Protein AF-A0A7W3LJA3-F1 (afdb_monomer)

pLDDT: mean 87.01, std 10.59, range [44.47, 94.81]

Sequence (72 aa):
MESRAAVWMLAQAVTEAILVAALRRRFPHHGIVCDPRGIWHAVRCVNKWTVVVHAHTPCELRDKLLGTEGHR

Structure (mmCIF, N/CA/C/O backbone):
data_AF-A0A7W3LJA3-F1
#
_entry.id   AF-A0A7W3LJA3-F1
#
loop_
_atom_site.group_PDB
_atom_site.id
_atom_site.type_symbol
_atom_site.label_atom_id
_atom_site.label_alt_id
_atom_site.label_comp_id
_atom_site.label_asym_id
_atom_site.label_entity_id
_atom_site.label_seq_id
_atom_site.pdbx_PDB_ins_code
_atom_site.Cartn_x
_atom_site.Cartn_y
_atom_site.Cartn_z
_atom_site.occupancy
_atom_site.B_iso_or_equiv
_atom_site.auth_seq_id
_atom_site.auth_comp_id
_atom_site.auth_asym_id
_atom_site.auth_atom_id
_atom_site.pdbx_PDB_model_num
ATOM 1 N N . MET A 1 1 ? 20.732 -2.423 -25.501 1.00 56.59 1 MET A N 1
ATOM 2 C CA . MET A 1 1 ? 20.312 -1.216 -24.745 1.00 56.59 1 MET A CA 1
ATOM 3 C C . MET A 1 1 ? 19.142 -1.480 -23.783 1.00 56.59 1 MET A C 1
ATOM 5 O O . MET A 1 1 ? 18.930 -0.667 -22.896 1.00 56.59 1 MET A O 1
ATOM 9 N N . GLU A 1 2 ? 18.442 -2.619 -23.877 1.00 60.59 2 GLU A N 1
ATOM 10 C CA . GLU A 1 2 ? 17.243 -2.939 -23.072 1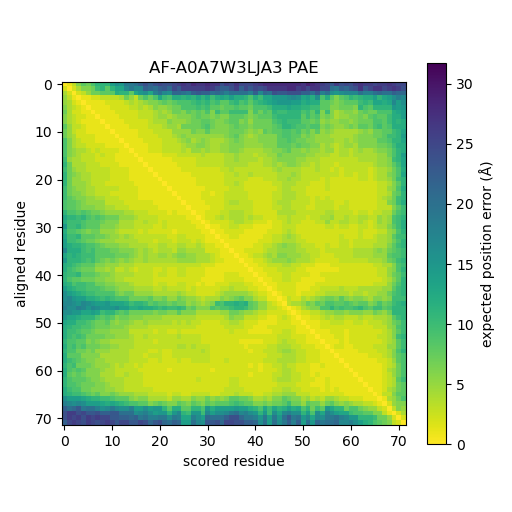.00 60.59 2 GLU A CA 1
ATOM 11 C C . GLU A 1 2 ? 17.518 -3.279 -21.591 1.00 60.59 2 GLU A C 1
ATOM 13 O O . GLU A 1 2 ? 16.651 -3.120 -20.735 1.00 60.59 2 GLU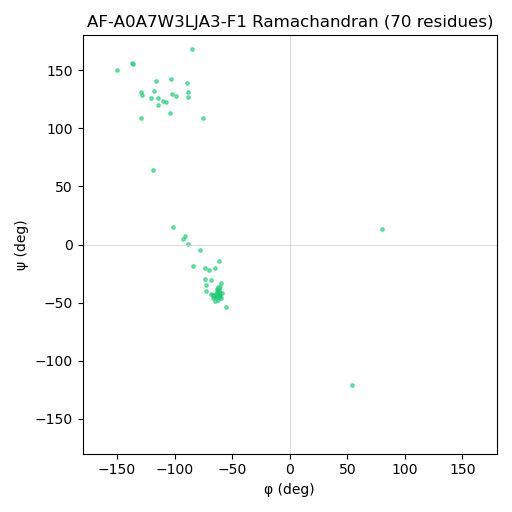 A O 1
ATOM 18 N N . SER A 1 3 ? 18.749 -3.668 -21.247 1.00 80.19 3 SER A N 1
ATOM 19 C CA . SER A 1 3 ? 19.091 -4.146 -19.899 1.00 80.19 3 SER A CA 1
ATOM 20 C C . SER A 1 3 ? 19.028 -3.067 -18.811 1.00 80.19 3 SER A C 1
ATOM 22 O O . SER A 1 3 ? 18.718 -3.377 -17.666 1.00 80.19 3 SER A O 1
ATOM 24 N N . ARG A 1 4 ? 19.291 -1.790 -19.132 1.00 82.06 4 ARG A N 1
ATOM 25 C CA . ARG A 1 4 ? 19.297 -0.711 -18.120 1.00 82.06 4 ARG A CA 1
ATOM 26 C C . ARG A 1 4 ? 17.895 -0.342 -17.644 1.00 82.06 4 ARG A C 1
ATOM 28 O O . ARG A 1 4 ? 17.711 -0.119 -16.452 1.00 82.06 4 ARG A O 1
ATOM 35 N N . ALA A 1 5 ? 16.921 -0.303 -18.553 1.00 82.56 5 ALA A N 1
ATOM 36 C CA . ALA A 1 5 ? 15.534 -0.008 -18.204 1.00 82.56 5 ALA A CA 1
ATOM 37 C C . ALA A 1 5 ? 14.934 -1.131 -17.345 1.00 82.56 5 ALA A C 1
ATOM 39 O O . ALA A 1 5 ? 14.323 -0.855 -16.317 1.00 82.56 5 ALA A O 1
ATOM 40 N N . ALA A 1 6 ? 15.187 -2.394 -17.706 1.00 84.44 6 ALA A N 1
ATOM 41 C CA . ALA A 1 6 ? 14.725 -3.550 -16.939 1.00 84.44 6 ALA A CA 1
ATOM 42 C C . ALA A 1 6 ? 15.299 -3.587 -15.512 1.00 84.44 6 ALA A C 1
ATOM 44 O O . ALA A 1 6 ? 14.555 -3.789 -14.554 1.00 84.44 6 ALA A O 1
ATOM 45 N N . VAL A 1 7 ? 16.603 -3.328 -15.355 1.00 88.19 7 VAL A N 1
ATOM 46 C CA . VAL A 1 7 ? 17.252 -3.261 -14.034 1.00 88.19 7 VAL A CA 1
ATOM 47 C C . VAL A 1 7 ? 16.664 -2.134 -13.183 1.00 88.19 7 VAL A C 1
ATOM 49 O O . VAL A 1 7 ? 16.419 -2.331 -11.995 1.00 88.19 7 VAL A O 1
ATOM 52 N N . TRP A 1 8 ? 16.395 -0.971 -13.781 1.00 85.75 8 TRP A N 1
ATOM 53 C CA . TRP A 1 8 ? 15.807 0.159 -13.065 1.00 85.75 8 TRP A CA 1
ATOM 54 C C . TRP A 1 8 ? 14.367 -0.124 -12.613 1.00 85.75 8 TRP A C 1
ATOM 56 O O . TRP A 1 8 ? 14.038 0.107 -11.451 1.00 85.75 8 TRP A O 1
ATOM 66 N N . MET A 1 9 ? 13.541 -0.716 -13.482 1.00 85.38 9 MET A N 1
ATOM 67 C CA . MET A 1 9 ? 12.176 -1.130 -13.135 1.00 85.38 9 MET A CA 1
ATOM 68 C C . MET A 1 9 ? 12.158 -2.166 -12.003 1.00 85.38 9 MET A C 1
ATOM 70 O O . MET A 1 9 ? 11.359 -2.053 -11.075 1.00 85.38 9 MET A O 1
ATOM 74 N N . LEU A 1 10 ? 13.069 -3.145 -12.036 1.00 87.19 10 LEU A N 1
ATOM 75 C CA . LEU A 1 10 ? 13.188 -4.148 -10.976 1.00 87.19 10 LEU A CA 1
ATOM 76 C C . LEU A 1 10 ? 13.608 -3.510 -9.643 1.00 87.19 10 LEU A C 1
ATOM 78 O O . LEU A 1 10 ? 13.017 -3.798 -8.604 1.00 87.19 10 LEU A O 1
ATOM 82 N N . ALA A 1 11 ? 14.601 -2.617 -9.669 1.00 85.69 11 ALA A N 1
ATOM 83 C CA . ALA A 1 11 ? 15.064 -1.908 -8.478 1.00 85.69 11 ALA A CA 1
ATOM 84 C C . ALA A 1 11 ? 13.957 -1.040 -7.859 1.00 85.69 11 ALA A C 1
ATOM 86 O O . ALA A 1 11 ? 13.805 -1.005 -6.633 1.00 85.69 11 ALA A O 1
ATOM 87 N N . GLN A 1 12 ? 13.147 -0.386 -8.695 1.00 84.69 12 GLN A N 1
ATOM 88 C CA . GLN A 1 12 ? 11.998 0.383 -8.235 1.00 84.69 12 GLN A CA 1
ATOM 89 C C . GLN A 1 12 ? 10.944 -0.524 -7.588 1.00 84.69 12 GLN A C 1
ATOM 91 O O . GLN A 1 12 ? 10.544 -0.268 -6.453 1.00 84.69 12 GLN A O 1
ATOM 96 N N . ALA A 1 13 ? 10.566 -1.626 -8.240 1.00 83.25 13 ALA A N 1
ATOM 97 C CA . ALA A 1 13 ? 9.589 -2.572 -7.699 1.00 83.25 13 ALA A CA 1
ATOM 98 C C . ALA A 1 13 ? 10.027 -3.171 -6.348 1.00 83.25 13 ALA A C 1
ATOM 100 O O . ALA A 1 13 ? 9.227 -3.274 -5.417 1.00 83.25 13 ALA A O 1
ATOM 101 N N . VAL A 1 14 ? 11.312 -3.523 -6.208 1.00 88.81 14 VAL A N 1
ATOM 102 C CA . VAL A 1 14 ? 11.876 -4.020 -4.941 1.00 88.81 14 VAL A CA 1
ATOM 103 C C . VAL A 1 14 ? 11.803 -2.949 -3.852 1.00 88.81 14 VAL A C 1
ATOM 105 O O . VAL A 1 14 ? 11.385 -3.238 -2.730 1.00 88.81 14 VAL A O 1
ATOM 108 N N . THR A 1 15 ? 12.161 -1.707 -4.179 1.00 88.50 15 THR A N 1
ATOM 109 C CA . THR A 1 15 ? 12.091 -0.580 -3.238 1.00 88.50 15 THR A CA 1
ATOM 110 C C . THR A 1 15 ? 10.665 -0.352 -2.739 1.00 88.50 15 THR A C 1
ATOM 112 O O . THR A 1 15 ? 10.441 -0.230 -1.532 1.00 88.50 15 THR A O 1
ATOM 115 N N . GLU A 1 16 ? 9.686 -0.348 -3.645 1.00 85.69 16 GLU A N 1
ATOM 116 C CA . GLU A 1 16 ? 8.275 -0.180 -3.294 1.00 85.69 16 GLU A CA 1
ATOM 117 C C . GLU A 1 16 ? 7.774 -1.325 -2.406 1.00 85.69 16 GLU A C 1
ATOM 119 O O . GLU A 1 16 ? 7.129 -1.076 -1.386 1.00 85.69 16 GLU A O 1
ATOM 124 N N . ALA A 1 17 ? 8.137 -2.573 -2.716 1.00 87.38 17 ALA A N 1
ATOM 125 C CA . ALA A 1 17 ? 7.759 -3.731 -1.909 1.00 87.38 17 ALA A CA 1
ATOM 126 C C . ALA A 1 17 ? 8.323 -3.664 -0.477 1.00 87.38 17 ALA A C 1
ATOM 128 O O . ALA A 1 17 ? 7.595 -3.917 0.490 1.00 87.38 17 ALA A O 1
ATOM 129 N N . ILE A 1 18 ? 9.598 -3.283 -0.324 1.00 92.62 18 ILE A N 1
ATOM 130 C CA . ILE A 1 18 ? 10.238 -3.103 0.989 1.00 92.62 18 ILE A CA 1
ATOM 131 C C . ILE A 1 18 ? 9.518 -2.011 1.787 1.00 92.62 18 ILE A C 1
ATOM 133 O O . ILE A 1 18 ? 9.210 -2.205 2.967 1.00 92.62 18 ILE A O 1
ATOM 137 N N . LEU A 1 19 ? 9.209 -0.880 1.150 1.00 91.06 19 LEU A N 1
ATOM 138 C CA . LEU A 1 19 ? 8.531 0.237 1.799 1.00 91.06 19 LEU A CA 1
ATOM 139 C C . LEU A 1 19 ? 7.113 -0.137 2.248 1.00 91.06 19 LEU A C 1
ATOM 141 O O . LEU A 1 19 ? 6.734 0.139 3.386 1.00 91.06 19 LEU A O 1
ATOM 145 N N . VAL A 1 20 ? 6.344 -0.824 1.404 1.00 90.19 20 VAL A N 1
ATOM 146 C CA . VAL A 1 20 ? 4.996 -1.303 1.750 1.00 90.19 20 VAL A CA 1
ATOM 147 C C . VAL A 1 20 ? 5.045 -2.282 2.921 1.00 90.19 20 VAL A C 1
ATOM 149 O O . VAL A 1 20 ? 4.227 -2.187 3.838 1.00 90.19 20 VAL A O 1
ATOM 152 N N . ALA A 1 21 ? 6.019 -3.196 2.941 1.00 92.69 21 ALA A N 1
ATOM 153 C CA . ALA A 1 21 ? 6.215 -4.103 4.068 1.00 92.69 21 ALA A CA 1
ATOM 154 C C . ALA A 1 21 ? 6.536 -3.340 5.366 1.00 92.69 21 ALA A C 1
ATOM 156 O O . ALA A 1 21 ? 5.992 -3.665 6.423 1.00 92.69 21 ALA A O 1
ATOM 157 N N . ALA A 1 22 ? 7.372 -2.300 5.294 1.00 93.06 22 ALA A N 1
ATOM 158 C CA . ALA A 1 22 ? 7.679 -1.447 6.439 1.00 93.06 22 ALA A CA 1
ATOM 159 C C . ALA A 1 22 ? 6.439 -0.689 6.942 1.00 93.06 22 ALA A C 1
ATOM 161 O O . ALA A 1 22 ? 6.189 -0.654 8.148 1.00 93.06 22 ALA A O 1
ATOM 162 N N . LEU A 1 23 ? 5.621 -0.149 6.033 1.00 92.50 23 LEU A N 1
ATOM 163 C CA . LEU A 1 23 ? 4.371 0.522 6.386 1.00 92.50 23 LEU A CA 1
ATOM 164 C C . LEU A 1 23 ? 3.382 -0.427 7.061 1.00 92.50 23 LEU A C 1
ATOM 166 O O . LEU A 1 23 ? 2.834 -0.081 8.102 1.00 92.50 23 LEU A O 1
ATOM 170 N N . ARG A 1 24 ? 3.202 -1.644 6.536 1.00 93.56 24 ARG A N 1
ATOM 171 C CA . ARG A 1 24 ? 2.329 -2.660 7.153 1.00 93.56 24 ARG A CA 1
ATOM 172 C C . ARG A 1 24 ? 2.789 -3.047 8.559 1.00 93.56 24 ARG A C 1
ATOM 174 O O . ARG A 1 24 ? 1.954 -3.259 9.429 1.00 93.56 24 ARG A O 1
ATOM 181 N N . ARG A 1 25 ? 4.105 -3.110 8.795 1.00 93.50 25 ARG A N 1
ATOM 182 C CA . ARG A 1 25 ? 4.672 -3.375 10.129 1.00 93.50 25 ARG A CA 1
ATOM 183 C C . ARG A 1 25 ? 4.442 -2.222 11.1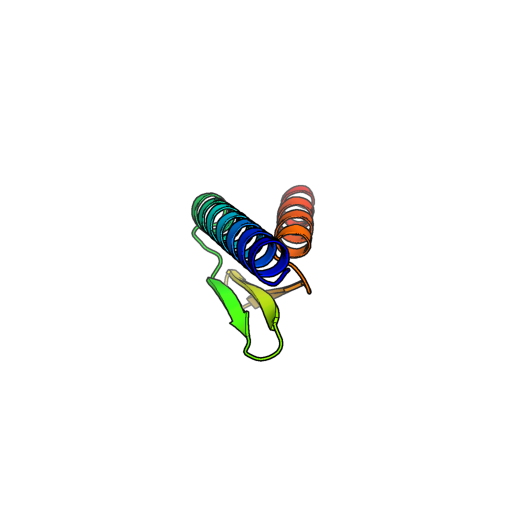00 1.00 93.50 25 ARG A C 1
ATOM 185 O O . ARG A 1 25 ? 4.105 -2.466 12.251 1.00 93.50 25 ARG A O 1
ATOM 192 N N . ARG A 1 26 ? 4.627 -0.979 10.649 1.00 92.88 26 ARG A N 1
ATOM 193 C CA . ARG A 1 26 ? 4.442 0.214 11.489 1.00 92.88 26 ARG A CA 1
ATOM 194 C C . ARG A 1 26 ? 2.969 0.504 11.780 1.00 92.88 26 ARG A C 1
ATOM 196 O O . ARG A 1 26 ? 2.635 0.947 12.872 1.00 92.88 26 ARG A O 1
ATOM 203 N N . PHE A 1 27 ? 2.095 0.224 10.819 1.00 90.94 27 PHE A N 1
ATOM 204 C CA . PHE A 1 27 ? 0.668 0.519 10.865 1.00 90.94 27 PHE A CA 1
ATOM 205 C C . PHE A 1 27 ? -0.175 -0.766 10.776 1.00 90.94 27 PHE A C 1
ATOM 207 O O . PHE A 1 27 ? -0.953 -0.920 9.835 1.00 90.94 27 PHE A O 1
ATOM 214 N N . PRO A 1 28 ? -0.087 -1.685 11.756 1.00 90.31 28 PRO A N 1
ATOM 215 C CA . PRO A 1 28 ? -0.690 -3.021 11.659 1.00 90.31 28 PRO A CA 1
ATOM 216 C C . PRO A 1 28 ? -2.224 -3.009 11.591 1.00 90.31 28 PRO A C 1
ATOM 218 O O . PRO A 1 28 ? -2.836 -3.968 11.134 1.00 90.31 28 PRO A O 1
ATOM 221 N N . HIS A 1 29 ? -2.858 -1.919 12.029 1.00 90.50 29 HIS A N 1
ATOM 222 C CA . HIS A 1 29 ? -4.312 -1.734 11.974 1.00 90.50 29 HIS A CA 1
ATOM 223 C C . HIS A 1 29 ? -4.797 -1.010 10.709 1.00 90.50 29 HIS A C 1
ATOM 225 O O . HIS A 1 29 ? -5.979 -0.680 10.622 1.00 90.50 29 HIS A O 1
ATOM 231 N N . HIS A 1 30 ? -3.900 -0.716 9.761 1.00 92.81 30 HIS A N 1
ATOM 232 C CA . HIS A 1 30 ? -4.260 -0.112 8.482 1.00 92.81 30 HIS A CA 1
ATOM 233 C C . HIS A 1 30 ? -4.256 -1.171 7.375 1.00 92.81 30 HIS A C 1
ATOM 235 O O . HIS A 1 30 ? -3.275 -1.888 7.180 1.00 92.81 30 HIS A O 1
ATOM 241 N N . GLY A 1 31 ? -5.337 -1.229 6.601 1.00 93.81 31 GLY A N 1
ATOM 242 C CA . GLY A 1 31 ? -5.366 -1.935 5.327 1.00 93.81 31 GLY A CA 1
ATOM 243 C C . GLY A 1 31 ? -4.620 -1.118 4.277 1.00 93.81 31 GLY A C 1
ATOM 244 O O . GLY A 1 31 ? -5.108 -0.065 3.877 1.00 93.81 31 GLY A O 1
ATOM 245 N N . ILE A 1 32 ? -3.442 -1.586 3.858 1.00 94.25 32 ILE A N 1
ATOM 246 C CA . ILE A 1 32 ? -2.609 -0.925 2.841 1.00 94.25 32 ILE A CA 1
ATOM 247 C C . ILE A 1 32 ? -2.725 -1.676 1.516 1.00 94.25 32 ILE A C 1
ATOM 249 O O . ILE A 1 32 ? -2.255 -2.820 1.405 1.00 94.25 32 ILE A O 1
ATOM 253 N N . VAL A 1 33 ? -3.324 -1.020 0.523 1.00 92.06 33 VAL A N 1
ATOM 254 C CA . VAL A 1 33 ? -3.628 -1.582 -0.800 1.00 92.06 33 VAL A CA 1
ATOM 255 C C . VAL A 1 33 ? -3.279 -0.598 -1.920 1.00 92.06 33 VAL A C 1
ATOM 257 O O . VAL A 1 33 ? -3.246 0.609 -1.701 1.00 92.06 33 VAL A O 1
ATOM 260 N N . CYS A 1 34 ? -3.028 -1.123 -3.117 1.00 92.50 34 CYS A N 1
ATOM 261 C CA . CYS A 1 34 ? -2.882 -0.353 -4.350 1.00 92.50 34 CYS A CA 1
ATOM 262 C C . CYS A 1 34 ? -3.996 -0.786 -5.303 1.00 92.50 34 CYS A C 1
ATOM 264 O O . CYS A 1 34 ? -4.241 -1.988 -5.444 1.00 92.50 34 CYS A O 1
ATOM 266 N N . ASP A 1 35 ? -4.703 0.168 -5.898 1.00 91.62 35 ASP A N 1
ATOM 267 C CA . ASP A 1 35 ? -5.760 -0.127 -6.861 1.00 91.62 35 ASP A CA 1
ATOM 268 C C . ASP A 1 35 ? -5.201 -0.322 -8.288 1.00 91.62 35 ASP A C 1
ATOM 270 O O . ASP A 1 35 ? -4.043 0.007 -8.561 1.00 91.62 35 ASP A O 1
ATOM 274 N N . PRO A 1 36 ? -6.002 -0.836 -9.240 1.00 91.69 36 PRO A N 1
ATOM 275 C CA . PRO A 1 36 ? -5.554 -1.033 -10.621 1.00 91.69 36 PRO A CA 1
ATOM 276 C C . PRO A 1 36 ? -5.147 0.253 -11.358 1.00 91.69 36 PRO A C 1
ATOM 278 O O . PRO A 1 36 ? -4.539 0.175 -12.421 1.00 91.69 36 PRO A O 1
ATOM 281 N N . ARG A 1 37 ? -5.492 1.434 -10.829 1.00 90.19 37 ARG A N 1
ATOM 282 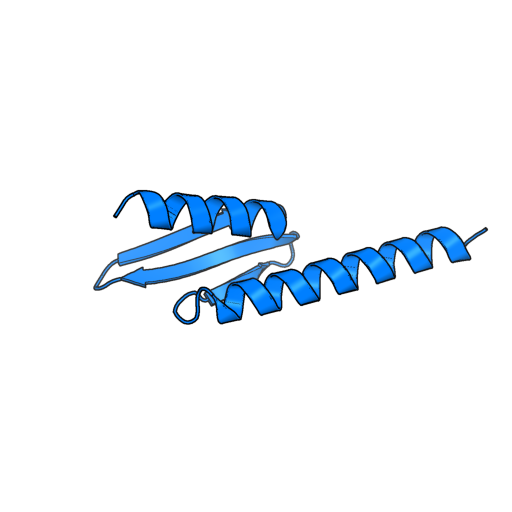C CA . ARG A 1 37 ? -5.095 2.739 -11.377 1.00 90.19 37 ARG A CA 1
ATOM 283 C C . ARG A 1 37 ? -3.751 3.208 -10.808 1.00 90.19 37 ARG A C 1
ATOM 285 O O . ARG A 1 37 ? -3.302 4.294 -11.165 1.00 90.19 37 ARG A O 1
ATOM 292 N N . GLY A 1 38 ? -3.123 2.413 -9.941 1.00 88.56 38 GLY A N 1
ATOM 293 C CA . GLY A 1 38 ? -1.854 2.730 -9.294 1.00 88.56 38 GLY A CA 1
ATOM 294 C C . GLY A 1 38 ? -1.990 3.664 -8.092 1.00 88.56 38 GLY A C 1
ATOM 295 O O . GLY A 1 38 ? -0.984 4.205 -7.636 1.00 88.56 38 GLY A O 1
ATOM 296 N N . ILE A 1 39 ? -3.205 3.889 -7.581 1.00 92.88 39 ILE A N 1
ATOM 297 C CA . ILE A 1 39 ? -3.417 4.736 -6.404 1.00 92.88 39 ILE A CA 1
ATOM 298 C C . ILE A 1 39 ? -3.308 3.872 -5.152 1.00 92.88 39 ILE A C 1
ATOM 300 O O . ILE A 1 39 ? -3.931 2.814 -5.031 1.00 92.88 39 ILE A O 1
ATOM 304 N N . TRP A 1 40 ? -2.524 4.355 -4.199 1.00 94.56 40 TRP A N 1
ATOM 305 C CA . TRP A 1 40 ? -2.325 3.736 -2.903 1.00 94.56 40 TRP A CA 1
ATOM 306 C C . TRP A 1 40 ? -3.347 4.231 -1.891 1.00 94.56 40 TRP A C 1
ATOM 308 O O . TRP A 1 40 ? -3.637 5.425 -1.791 1.00 94.56 40 TRP A O 1
ATOM 318 N N . HIS A 1 41 ? -3.844 3.294 -1.092 1.00 93.75 41 HIS A N 1
ATOM 319 C CA . HIS A 1 41 ? -4.843 3.529 -0.065 1.00 93.75 41 HIS A CA 1
ATOM 320 C C . HIS A 1 41 ? -4.362 2.939 1.254 1.00 93.75 41 HIS A C 1
ATOM 322 O O . HIS A 1 41 ? -3.959 1.774 1.311 1.00 93.75 41 HIS A O 1
ATOM 328 N N . ALA A 1 42 ? -4.444 3.727 2.322 1.00 94.81 42 ALA A N 1
ATOM 329 C CA . ALA A 1 42 ? -4.366 3.229 3.686 1.00 94.81 42 ALA A CA 1
ATOM 330 C C . ALA A 1 42 ? -5.711 3.453 4.372 1.00 94.81 42 ALA A C 1
ATOM 332 O O . ALA A 1 42 ? -6.181 4.584 4.495 1.00 94.81 42 ALA A O 1
ATOM 333 N N . VAL A 1 43 ? -6.331 2.361 4.805 1.00 93.75 43 VAL A N 1
ATOM 334 C CA . VAL A 1 43 ? -7.676 2.357 5.378 1.00 93.75 43 VAL A CA 1
ATOM 335 C C . VAL A 1 43 ? -7.595 1.956 6.840 1.00 93.75 43 VAL A C 1
ATOM 337 O O . VAL A 1 43 ? -7.059 0.897 7.156 1.00 93.75 43 VAL A O 1
ATOM 340 N N . ARG A 1 44 ? -8.156 2.766 7.737 1.00 92.25 44 ARG A N 1
ATOM 341 C CA . ARG A 1 44 ? -8.270 2.437 9.161 1.00 92.25 44 ARG A CA 1
ATOM 342 C C . ARG A 1 44 ? -9.701 2.623 9.627 1.00 92.25 44 ARG A C 1
ATOM 344 O O . ARG A 1 44 ? -10.276 3.699 9.477 1.00 92.25 44 ARG A O 1
ATOM 351 N N . CYS A 1 45 ? -10.242 1.602 10.274 1.00 89.06 45 CYS A N 1
ATOM 352 C CA . CYS A 1 45 ? -11.50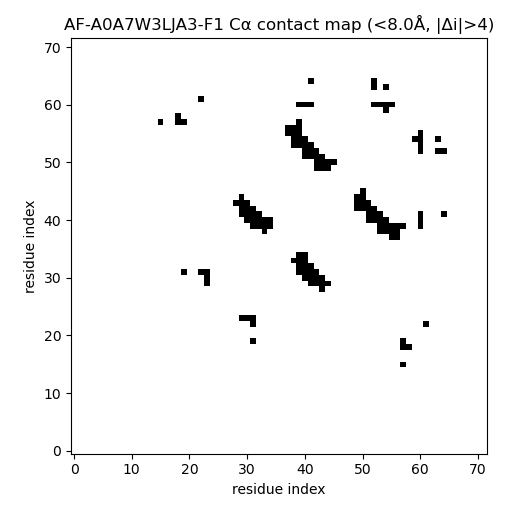3 1.719 10.994 1.00 89.06 45 CYS A CA 1
ATOM 353 C C . CYS A 1 45 ? -11.228 2.178 12.430 1.00 89.06 45 CYS A C 1
ATOM 355 O O . CYS A 1 45 ? -10.415 1.584 13.141 1.00 89.06 45 CYS A O 1
ATOM 357 N N . VAL A 1 46 ? -11.896 3.247 12.856 1.00 85.75 46 VAL A N 1
ATOM 358 C CA . VAL A 1 46 ? -11.853 3.771 14.223 1.00 85.75 46 VAL A CA 1
ATOM 359 C C . VAL A 1 46 ? -13.294 3.940 14.696 1.00 85.75 46 VAL A C 1
ATOM 361 O O . VAL A 1 46 ? -14.011 4.830 14.243 1.00 85.75 46 VAL A O 1
ATOM 364 N N . ASN A 1 47 ? -13.732 3.082 15.619 1.00 86.25 47 ASN A N 1
ATOM 365 C CA . ASN A 1 47 ? -15.126 3.007 16.068 1.00 86.25 47 ASN A CA 1
ATOM 366 C C . ASN A 1 47 ? -16.099 2.829 14.882 1.00 86.25 47 ASN A C 1
ATOM 368 O O . ASN A 1 47 ? -15.993 1.854 14.144 1.00 86.25 47 ASN A O 1
ATOM 372 N N . LYS A 1 48 ? -17.040 3.768 14.704 1.00 89.69 48 LYS A N 1
ATOM 373 C CA . LYS A 1 48 ? -18.034 3.787 13.618 1.00 89.69 48 LYS A CA 1
ATOM 374 C C . LYS A 1 48 ? -17.569 4.563 12.376 1.00 89.69 48 LYS A C 1
ATOM 376 O O . LYS A 1 48 ? -18.370 4.780 11.474 1.00 89.69 48 LYS A O 1
ATOM 381 N N . TRP A 1 49 ? -16.310 5.002 12.340 1.00 89.62 49 TRP A N 1
ATOM 382 C CA . TRP A 1 49 ? -15.767 5.830 11.266 1.00 89.62 49 TRP A CA 1
ATOM 383 C C . TRP A 1 49 ? -14.649 5.104 10.522 1.00 89.62 49 TRP A C 1
ATOM 385 O O . TRP A 1 49 ? -13.801 4.444 11.128 1.00 89.62 49 TRP A O 1
ATOM 395 N N . THR A 1 50 ? -14.620 5.273 9.204 1.00 89.81 50 THR A N 1
ATOM 396 C CA . THR A 1 50 ? -13.529 4.798 8.352 1.00 89.81 50 THR A CA 1
ATOM 397 C C . THR A 1 50 ? -12.723 5.996 7.883 1.00 89.81 50 THR A C 1
ATOM 399 O O . THR A 1 50 ? -13.262 6.911 7.264 1.00 89.81 50 THR A O 1
ATOM 402 N N . VAL A 1 51 ? -11.426 5.984 8.177 1.00 89.06 51 VAL A N 1
ATOM 403 C CA . VAL A 1 51 ? -10.469 6.963 7.662 1.00 89.06 51 VAL A CA 1
ATOM 404 C C . VAL A 1 51 ? -9.751 6.334 6.479 1.00 89.06 51 VAL A C 1
ATOM 406 O O . VAL A 1 51 ? -9.215 5.229 6.594 1.00 89.06 51 VAL A O 1
ATOM 409 N N . VAL A 1 52 ? -9.743 7.040 5.351 1.00 92.25 52 VAL A N 1
ATOM 410 C CA . VAL A 1 52 ? -9.048 6.623 4.132 1.00 92.25 52 VAL A CA 1
ATOM 411 C C . VAL A 1 52 ? -8.023 7.684 3.764 1.00 92.25 52 VAL A C 1
ATOM 413 O O . VAL A 1 52 ? -8.351 8.863 3.646 1.00 92.25 52 VAL A O 1
ATOM 416 N N . VAL A 1 53 ? -6.776 7.256 3.591 1.00 93.31 53 VAL A N 1
ATOM 417 C CA . VAL A 1 53 ? -5.675 8.093 3.113 1.00 93.31 53 VAL A CA 1
ATOM 418 C C . VAL A 1 53 ? -5.309 7.641 1.707 1.00 93.31 53 VAL A C 1
ATOM 420 O O . VAL A 1 53 ? -4.972 6.477 1.504 1.00 93.31 53 VAL A O 1
ATOM 423 N N . HIS A 1 54 ? -5.357 8.571 0.757 1.00 94.75 54 HIS A N 1
ATOM 424 C CA . HIS A 1 54 ? -5.008 8.338 -0.644 1.00 94.75 54 HIS A CA 1
ATOM 425 C C . HIS A 1 54 ? -3.628 8.903 -0.966 1.00 94.75 54 HIS A C 1
ATOM 427 O O . HIS A 1 54 ? -3.285 9.992 -0.495 1.00 94.75 54 HIS A O 1
ATOM 433 N N . ALA A 1 55 ? -2.867 8.211 -1.806 1.00 94.38 55 ALA A N 1
ATOM 434 C CA . ALA A 1 55 ? -1.573 8.664 -2.305 1.00 94.38 55 ALA A CA 1
ATOM 435 C C . ALA A 1 55 ? -1.293 8.113 -3.709 1.00 94.38 55 ALA A C 1
ATOM 437 O O . ALA A 1 55 ? -1.728 7.018 -4.050 1.00 94.38 55 ALA A O 1
ATOM 438 N N . HIS A 1 56 ? -0.533 8.847 -4.515 1.00 92.31 56 HIS A N 1
ATOM 439 C CA . HIS A 1 56 ? -0.100 8.403 -5.841 1.00 92.31 56 HIS A CA 1
ATOM 440 C C . HIS A 1 56 ? 1.150 7.523 -5.787 1.00 92.31 56 HIS A C 1
ATOM 442 O O . HIS A 1 56 ? 1.435 6.798 -6.734 1.00 92.31 56 HIS A O 1
ATOM 448 N N . THR A 1 57 ? 1.900 7.567 -4.683 1.00 90.12 57 THR A N 1
ATOM 449 C CA . THR A 1 57 ? 3.096 6.739 -4.484 1.00 90.12 57 THR A CA 1
ATOM 450 C C . THR A 1 57 ? 3.143 6.152 -3.070 1.00 90.12 57 THR A C 1
ATOM 452 O O . THR A 1 57 ? 2.589 6.746 -2.138 1.00 90.12 57 THR A O 1
ATOM 455 N N . PRO A 1 58 ? 3.859 5.033 -2.852 1.00 89.19 58 PRO A N 1
ATOM 456 C CA . PRO A 1 58 ? 4.077 4.494 -1.507 1.00 89.19 58 PRO A CA 1
ATOM 457 C C . PRO A 1 58 ? 4.794 5.479 -0.569 1.00 89.19 58 PRO A C 1
ATOM 459 O O . PRO A 1 58 ? 4.532 5.498 0.634 1.00 89.19 58 PRO A O 1
ATOM 462 N N . CYS A 1 59 ? 5.693 6.311 -1.110 1.00 90.31 59 CYS A N 1
ATOM 463 C CA . CYS A 1 59 ? 6.409 7.344 -0.357 1.00 90.31 59 CYS A CA 1
ATOM 464 C C . CYS A 1 59 ? 5.461 8.436 0.142 1.00 90.31 59 CYS A C 1
ATOM 466 O O . CYS A 1 59 ? 5.488 8.787 1.317 1.00 90.31 59 CYS A O 1
ATOM 468 N N . GLU A 1 60 ? 4.577 8.923 -0.726 1.00 93.00 60 GLU A N 1
ATOM 469 C CA . GLU A 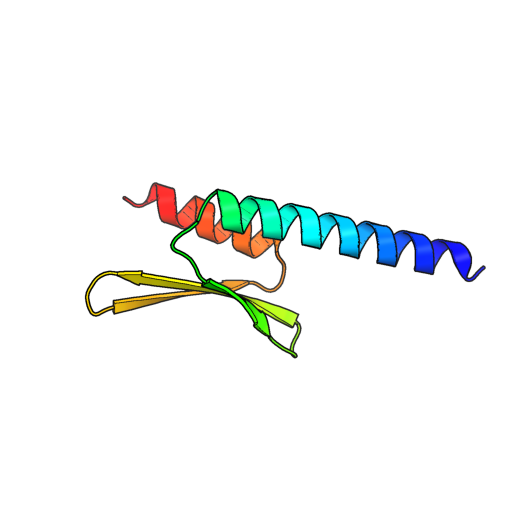1 60 ? 3.555 9.893 -0.337 1.00 93.00 60 GLU A CA 1
ATOM 470 C C . GLU A 1 60 ? 2.585 9.293 0.695 1.00 93.00 60 GLU A C 1
ATOM 472 O O . GLU A 1 60 ? 2.205 9.969 1.653 1.00 93.00 60 GLU A O 1
ATOM 477 N N . LEU A 1 61 ? 2.228 8.008 0.555 1.00 93.69 61 LEU A N 1
ATOM 478 C CA . LEU A 1 61 ? 1.389 7.316 1.537 1.00 93.69 61 LEU A CA 1
ATOM 479 C C . LEU A 1 61 ? 2.052 7.287 2.917 1.00 93.69 61 LEU A C 1
ATOM 481 O O . LEU A 1 61 ? 1.393 7.558 3.920 1.00 93.69 61 LEU A O 1
ATOM 485 N N . ARG A 1 62 ? 3.356 6.983 2.967 1.00 92.44 62 ARG A N 1
ATOM 486 C CA . ARG A 1 62 ? 4.152 7.037 4.197 1.00 92.44 62 ARG A CA 1
ATOM 487 C C . ARG A 1 62 ? 4.058 8.419 4.829 1.00 92.44 62 ARG A C 1
ATOM 489 O O . ARG A 1 62 ? 3.709 8.511 5.999 1.00 92.44 62 ARG A O 1
ATOM 496 N N . ASP A 1 63 ? 4.358 9.468 4.073 1.00 92.62 63 ASP A N 1
ATOM 497 C CA . ASP A 1 63 ? 4.444 10.826 4.615 1.00 92.62 63 ASP A CA 1
ATOM 498 C C . ASP A 1 63 ? 3.087 11.298 5.152 1.00 92.62 63 ASP A C 1
ATOM 500 O O . ASP A 1 63 ? 3.012 11.845 6.253 1.00 92.62 63 ASP A O 1
ATOM 504 N N . LYS A 1 64 ? 1.996 10.978 4.444 1.00 92.62 64 LYS A N 1
ATOM 505 C CA . LYS A 1 64 ? 0.630 11.239 4.917 1.00 92.62 64 LYS A CA 1
ATOM 506 C C . LYS A 1 64 ? 0.311 1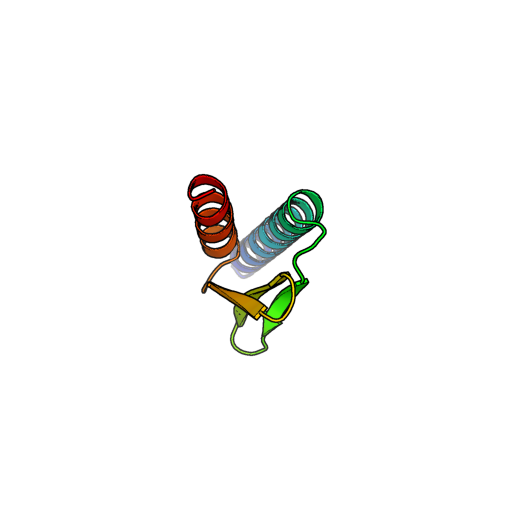0.481 6.204 1.00 92.62 64 LYS A C 1
ATOM 508 O O . LYS A 1 64 ? -0.180 11.089 7.150 1.00 92.62 64 LYS A O 1
ATOM 513 N N . LEU A 1 65 ? 0.616 9.183 6.277 1.00 90.94 65 LEU A N 1
ATOM 514 C CA . LEU A 1 65 ? 0.372 8.385 7.484 1.00 90.94 65 LEU A CA 1
ATOM 515 C C . LEU A 1 65 ? 1.166 8.905 8.689 1.00 90.94 65 LEU A C 1
ATOM 517 O O . LEU A 1 65 ? 0.599 9.054 9.769 1.00 90.94 65 LEU A O 1
ATOM 521 N N . LEU A 1 66 ? 2.441 9.253 8.502 1.00 89.69 66 LEU A N 1
ATOM 522 C CA . LEU A 1 66 ? 3.268 9.855 9.552 1.00 89.69 66 LEU A CA 1
ATOM 523 C C . LEU A 1 66 ? 2.716 11.210 10.012 1.00 89.69 66 LEU A C 1
ATOM 525 O O . LEU A 1 66 ? 2.670 11.474 11.212 1.00 89.69 66 LEU A O 1
ATOM 529 N N . GLY A 1 67 ? 2.241 12.036 9.077 1.00 85.19 67 GLY A N 1
ATOM 530 C CA . GLY A 1 67 ? 1.579 13.303 9.388 1.00 85.19 67 GLY A CA 1
ATOM 531 C C . GLY A 1 67 ? 0.294 13.121 10.200 1.00 85.19 67 GLY A C 1
ATOM 532 O O . GLY A 1 67 ? 0.032 13.898 11.113 1.00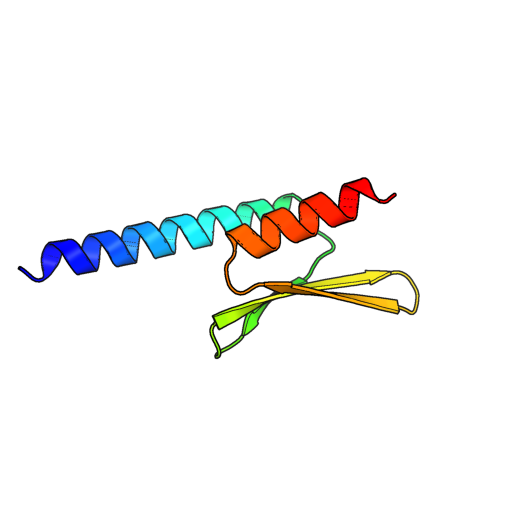 85.19 67 GLY A O 1
ATOM 533 N N . THR A 1 68 ? -0.483 12.062 9.939 1.00 75.75 68 THR A N 1
ATOM 534 C CA . THR A 1 68 ? -1.697 11.773 10.725 1.00 75.75 68 THR A CA 1
ATOM 535 C C . THR A 1 68 ? -1.423 11.303 12.157 1.00 75.75 68 THR A C 1
ATOM 537 O O . THR A 1 68 ? -2.298 11.452 13.009 1.00 75.75 68 THR A O 1
ATOM 540 N N . GLU A 1 69 ? -0.233 10.765 12.461 1.00 66.69 69 GLU A N 1
ATOM 541 C CA . GLU A 1 69 ? 0.143 10.401 13.839 1.00 66.69 69 GLU A CA 1
ATOM 542 C C . GLU A 1 69 ? 0.454 11.632 14.704 1.00 66.69 69 GLU A C 1
ATOM 544 O O . GLU A 1 69 ? 0.205 11.598 15.906 1.00 66.69 69 GLU A O 1
ATOM 549 N N . GLY A 1 70 ? 0.947 12.722 14.105 1.00 54.75 70 GLY A N 1
ATOM 550 C CA . GLY A 1 70 ? 1.325 13.954 14.813 1.00 54.75 70 GLY A CA 1
ATOM 551 C C . GLY A 1 70 ? 0.161 14.865 15.224 1.00 54.75 70 GLY A C 1
ATOM 552 O O . GLY A 1 70 ? 0.388 15.869 15.888 1.00 54.75 70 GLY A O 1
ATOM 553 N N . HIS A 1 71 ? -1.073 14.531 14.836 1.00 46.62 71 HIS A N 1
ATOM 554 C CA . HIS A 1 71 ? -2.290 15.284 15.169 1.00 46.62 71 HIS A CA 1
ATOM 555 C C . HIS A 1 71 ? -3.110 14.654 16.315 1.00 46.62 71 HIS A C 1
ATOM 557 O O . HIS A 1 71 ? -4.284 14.991 16.482 1.00 46.62 71 HIS A O 1
ATOM 563 N N . ARG A 1 72 ? -2.524 13.719 17.074 1.00 44.47 72 ARG A N 1
ATOM 564 C CA . ARG A 1 72 ? -3.131 13.121 18.272 1.00 44.47 72 ARG A CA 1
ATOM 565 C C . ARG A 1 72 ? -2.647 13.766 19.557 1.00 44.47 72 ARG A C 1
ATOM 567 O O . ARG A 1 72 ? -1.435 14.047 19.644 1.00 44.47 72 ARG A O 1
#

Radius of gyration: 14.48 Å; Cα contacts (8 Å, |Δi|>4): 71; chains: 1; bounding box: 38×19×43 Å

Mean predicted aligned error: 5.72 Å

Foldseek 3Di:
DPVVVVVVVVVVVVVQVVLQVVCCVVCVQWDWDADPVQKIWTWHDDPPDIDIDIDNGSVRVVVVVVVVVVVD

Solvent-accessible surface area (backbone atoms only — n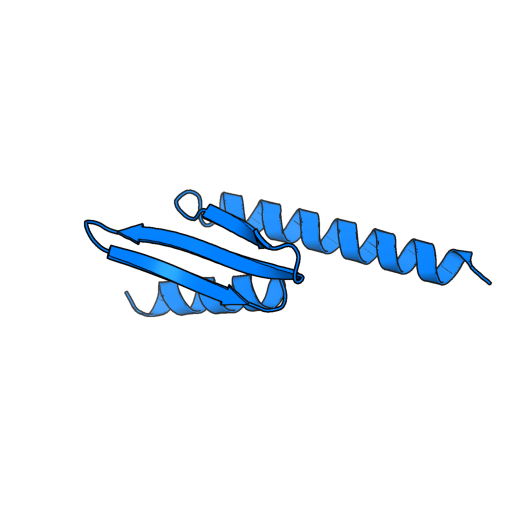ot comparable to full-atom values): 4252 Å² total; per-residue (Å²): 128,68,66,63,61,54,53,52,54,52,54,50,53,53,51,52,52,53,49,52,54,51,48,44,68,76,38,73,76,38,52,77,48,68,47,99,85,55,40,31,37,41,36,35,77,55,92,98,44,77,47,75,47,78,21,78,39,74,67,52,39,48,52,52,56,58,56,62,62,75,76,111

Organism: Actinomadura namibiensis (NCBI:txid182080)

Nearest PDB structures (foldseek):
  6s6a-assembly2_D  TM=5.187E-01  e=8.759E-01  Homo sapiens
  6sb2-assembly1_D  TM=5.309E-01  e=1.288E+00  Homo sapiens
  3l0x-assembly1_B  TM=6.048E-01  e=3.844E+00  Saccharomyces cerevisiae
  4cj2-assembly2_D  TM=4.576E-01  e=2.451E+00  Sulfolobus acidocaldarius
  7szc-assembly2_C  TM=4.231E-01  e=7.799E+00  Homo sapiens

Secondary structure (DSSP, 8-state):
-THHHHHHHHHHHHHHHHHHHHHHHH-TTSEEEE-TTS-EEEEEEETTEEEEEEESSHHHHHHHHHHHHTT-